Protein AF-A0A7X8YVZ3-F1 (afdb_monomer_lite)

Radius of gyration: 16.23 Å; chains: 1; bounding box: 30×34×45 Å

pLDDT: mean 86.08, std 9.3, range [51.81, 94.69]

Foldseek 3Di:
DPPVCVVVPADPDDDPVNVVVVLLVVLVVCQQADLLPCPVQVPDPVRDSSSVSNVVSQVVQCVQPVGHHPPDDPDDGPVVDDDCPGPVND

Secondary structure (DSSP, 8-state):
--GGG-S--S-SS--HHHHHHHHHHHHHHTTTT-----HHHHT-TT---THHHHHHHHHHHHHHH---TTS-SSPPPTTS---TTSTT--

Sequence (90 aa):
MNRSRQPELVAQKVGAKENLLFQMIHMFHVAGRCTSCGACDRACPVEIPLHLLHRKMNKEIYDMFGFEPGTKLDEKPVFQLFDLNDQFGD

Structure (mmCIF, N/CA/C/O backbone):
data_AF-A0A7X8YVZ3-F1
#
_entry.id   AF-A0A7X8YVZ3-F1
#
loop_
_atom_site.group_PDB
_atom_site.id
_atom_site.type_symbol
_atom_site.label_atom_id
_atom_site.label_alt_id
_atom_site.label_comp_id
_atom_site.label_asym_id
_atom_site.label_entity_id
_atom_site.label_seq_id
_atom_site.pdbx_PDB_ins_code
_atom_site.Cartn_x
_atom_site.Cartn_y
_atom_site.Cartn_z
_atom_site.occupancy
_atom_site.B_iso_or_equiv
_atom_site.auth_seq_id
_atom_site.auth_comp_id
_atom_site.auth_asym_id
_atom_site.auth_atom_id
_atom_site.pdbx_PDB_model_num
ATOM 1 N N . MET A 1 1 ? 4.239 18.244 22.876 1.00 51.81 1 MET A N 1
ATOM 2 C CA . MET A 1 1 ? 3.591 18.658 21.611 1.00 51.81 1 MET A CA 1
ATOM 3 C C . MET A 1 1 ? 4.458 18.161 20.454 1.00 51.81 1 MET A C 1
ATOM 5 O O . MET A 1 1 ? 5.578 18.635 20.321 1.00 51.81 1 MET A O 1
ATOM 9 N N . ASN A 1 2 ? 4.033 17.148 19.693 1.00 59.25 2 ASN A N 1
ATOM 10 C CA . ASN A 1 2 ? 4.831 16.610 18.580 1.00 59.25 2 ASN A CA 1
ATOM 11 C C . ASN A 1 2 ? 4.760 17.575 17.380 1.00 59.25 2 ASN A C 1
ATOM 13 O O . ASN A 1 2 ? 3.767 17.581 16.656 1.00 59.25 2 ASN A O 1
ATOM 17 N N . ARG A 1 3 ? 5.797 18.403 17.196 1.00 60.53 3 ARG A N 1
ATOM 18 C CA . ARG A 1 3 ? 5.887 19.422 16.132 1.00 60.53 3 ARG A CA 1
ATOM 19 C C . ARG A 1 3 ? 5.863 18.822 14.719 1.00 60.53 3 ARG A C 1
ATOM 21 O O . ARG A 1 3 ? 5.485 19.514 13.783 1.00 60.53 3 ARG A O 1
ATOM 28 N N . SER A 1 4 ? 6.188 17.539 14.568 1.00 68.62 4 SER A N 1
ATOM 29 C CA . SER A 1 4 ? 6.212 16.844 13.275 1.00 68.62 4 SER A CA 1
ATOM 30 C C . SER A 1 4 ? 4.825 16.637 12.657 1.00 68.62 4 SER A C 1
ATOM 32 O O . SER A 1 4 ? 4.738 16.229 11.506 1.00 68.62 4 SER A O 1
ATOM 34 N N . ARG A 1 5 ? 3.738 16.894 13.403 1.00 66.12 5 ARG A N 1
ATOM 35 C CA . ARG A 1 5 ? 2.347 16.741 12.939 1.00 66.12 5 ARG A CA 1
ATOM 36 C C . ARG A 1 5 ? 1.654 18.071 12.631 1.00 66.12 5 ARG A C 1
ATOM 38 O O . ARG A 1 5 ? 0.437 18.136 12.716 1.00 66.12 5 ARG A O 1
ATOM 45 N N . GLN A 1 6 ? 2.393 19.138 12.328 1.00 71.56 6 GLN A N 1
ATOM 46 C CA . GLN A 1 6 ? 1.793 20.383 11.841 1.00 71.56 6 GLN A CA 1
ATOM 47 C C . GLN A 1 6 ? 2.008 20.519 10.327 1.00 71.56 6 GLN A C 1
ATOM 49 O O . GLN A 1 6 ? 3.164 20.603 9.911 1.00 71.56 6 GLN A O 1
ATOM 54 N N . PRO A 1 7 ? 0.931 20.571 9.512 1.00 71.25 7 PRO A N 1
ATOM 55 C CA . PRO A 1 7 ? -0.496 20.504 9.880 1.00 71.25 7 PRO A CA 1
ATOM 56 C C . PRO A 1 7 ? -0.972 19.093 10.287 1.00 71.25 7 PRO A C 1
ATOM 58 O O . PRO A 1 7 ? -0.423 18.088 9.834 1.00 71.25 7 PRO A O 1
ATOM 61 N N . GLU A 1 8 ? -2.009 19.012 11.134 1.00 71.31 8 GLU A N 1
ATOM 62 C CA . GLU A 1 8 ? -2.596 17.736 11.583 1.00 71.31 8 GLU A CA 1
ATOM 63 C C . GLU A 1 8 ? -3.457 17.119 10.469 1.00 71.31 8 GLU A C 1
ATOM 65 O O . GLU A 1 8 ? -4.683 17.175 10.498 1.00 71.31 8 GLU A O 1
ATOM 70 N N . LEU A 1 9 ? -2.804 16.528 9.465 1.00 70.56 9 LEU A N 1
ATOM 71 C CA . LEU A 1 9 ? -3.479 15.858 8.345 1.00 70.56 9 LEU A CA 1
ATOM 72 C C . LEU A 1 9 ? -4.124 14.521 8.749 1.00 70.56 9 LEU A C 1
ATOM 74 O O . LEU A 1 9 ? -4.988 14.016 8.037 1.00 70.56 9 LEU A O 1
ATOM 78 N N . VAL A 1 10 ? -3.709 13.942 9.883 1.00 68.69 10 VAL A N 1
ATOM 79 C CA . VAL A 1 10 ? -4.199 12.653 10.390 1.00 68.69 10 VAL A CA 1
ATOM 80 C C . VAL A 1 10 ? -4.463 12.749 11.891 1.00 68.69 10 VAL A C 1
ATOM 82 O O . VAL A 1 10 ? -3.602 13.193 12.656 1.00 68.69 10 VAL A O 1
ATOM 85 N N . ALA A 1 11 ? -5.651 12.313 12.318 1.00 73.44 11 ALA A N 1
ATOM 86 C CA . ALA A 1 11 ? -6.018 12.261 13.727 1.00 73.44 11 ALA A CA 1
ATOM 87 C C . ALA A 1 11 ? -5.198 11.195 14.476 1.00 73.44 11 ALA A C 1
ATOM 89 O O . ALA A 1 11 ? -4.930 10.117 13.959 1.00 73.44 11 ALA A O 1
ATOM 90 N N . GLN A 1 12 ? -4.843 11.465 15.736 1.00 74.94 12 GLN A N 1
ATOM 91 C CA . GLN A 1 12 ? -4.147 10.495 16.600 1.00 74.94 12 GLN A CA 1
ATOM 92 C C . GLN A 1 12 ? -5.096 9.439 17.205 1.00 74.94 12 GLN A C 1
ATOM 94 O O . GLN A 1 12 ? -4.681 8.589 17.991 1.00 74.94 12 GLN A O 1
ATOM 99 N N . LYS A 1 13 ? -6.392 9.516 16.894 1.00 81.38 13 LYS A N 1
ATOM 100 C CA . LYS A 1 13 ? -7.393 8.585 17.411 1.00 81.38 13 LYS A CA 1
ATOM 101 C C . LYS A 1 13 ? -7.354 7.293 16.606 1.00 81.38 13 LYS A C 1
ATOM 103 O O . LYS A 1 13 ? -7.175 7.316 15.395 1.00 81.38 13 LYS A O 1
ATOM 108 N N . VAL A 1 14 ? -7.568 6.172 17.284 1.00 82.81 14 VAL A N 1
ATOM 109 C CA . VAL A 1 14 ? -7.795 4.894 16.609 1.00 82.81 14 VAL A CA 1
ATOM 110 C C . VAL A 1 14 ? -9.248 4.870 16.147 1.00 82.81 14 VAL A C 1
ATOM 112 O O . VAL A 1 14 ? -10.166 4.924 16.965 1.00 82.81 14 VAL A O 1
ATOM 115 N N . GLY A 1 15 ? -9.449 4.816 14.835 1.00 87.69 15 GLY A N 1
ATOM 116 C CA . GLY A 1 15 ? -10.757 4.788 14.195 1.00 87.69 15 GLY A CA 1
ATOM 117 C C . GLY A 1 15 ? -10.679 4.124 12.825 1.00 87.69 15 GLY A C 1
ATOM 118 O O . GLY A 1 15 ? -9.598 3.896 12.283 1.00 87.69 15 GLY A O 1
ATOM 119 N N . ALA A 1 16 ? -11.833 3.774 12.253 1.00 88.25 16 ALA A N 1
ATOM 120 C CA . ALA A 1 16 ? -11.879 3.070 1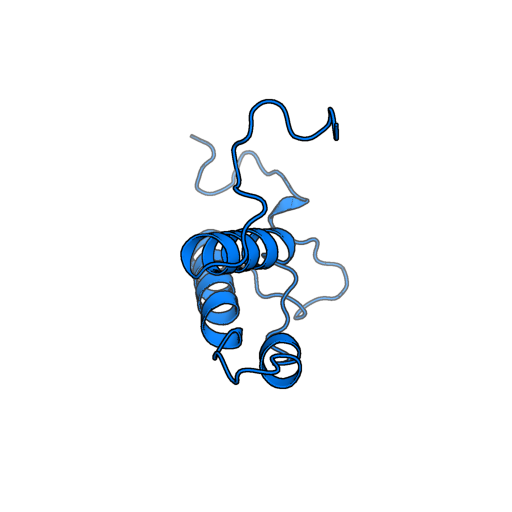0.970 1.00 88.25 16 ALA A CA 1
ATOM 121 C C . ALA A 1 16 ? -11.256 3.888 9.825 1.00 88.25 16 ALA A C 1
ATOM 123 O O . ALA A 1 16 ? -10.602 3.322 8.953 1.00 88.25 16 ALA A O 1
ATOM 124 N N . LYS A 1 17 ? -11.420 5.219 9.843 1.00 87.81 17 LYS A N 1
ATOM 125 C CA . LYS A 1 17 ? -10.866 6.119 8.821 1.00 87.81 17 LYS A CA 1
ATOM 126 C C . LYS A 1 17 ? -9.345 6.200 8.912 1.00 87.81 17 LYS A C 1
ATOM 128 O O . LYS A 1 17 ? -8.665 6.099 7.897 1.00 87.81 17 LYS A O 1
ATOM 133 N N . GLU A 1 18 ? -8.818 6.340 10.122 1.00 87.88 18 GLU A N 1
ATOM 134 C CA . GLU A 1 18 ? -7.384 6.413 10.394 1.00 87.88 18 GLU A CA 1
ATOM 135 C C . GLU A 1 18 ? -6.703 5.076 10.082 1.00 87.88 18 GLU A C 1
ATOM 137 O O . GLU A 1 18 ? -5.651 5.050 9.444 1.00 87.88 18 GLU A O 1
ATOM 142 N N . ASN A 1 19 ? -7.350 3.960 10.437 1.00 87.00 19 ASN A N 1
ATOM 143 C CA . ASN A 1 19 ? -6.881 2.620 10.095 1.00 87.00 19 ASN A CA 1
ATOM 144 C C . ASN A 1 19 ? -6.874 2.398 8.579 1.00 87.00 19 ASN A C 1
ATOM 146 O O . ASN A 1 19 ? -5.891 1.885 8.049 1.00 87.00 19 ASN A O 1
ATOM 150 N N . LEU A 1 20 ? -7.932 2.803 7.869 1.00 88.50 20 LEU A N 1
ATOM 151 C CA . LEU A 1 20 ? -7.973 2.709 6.410 1.00 88.50 20 LEU A CA 1
ATOM 152 C C . LEU A 1 20 ? -6.850 3.534 5.778 1.00 88.50 20 LEU A C 1
ATOM 154 O O . LEU A 1 20 ? -6.129 3.022 4.928 1.00 88.50 20 LEU A O 1
ATOM 158 N N . LEU A 1 21 ? -6.661 4.779 6.220 1.00 89.12 21 LEU A N 1
ATOM 159 C CA . LEU A 1 21 ? -5.589 5.634 5.718 1.00 89.12 21 LEU A CA 1
ATOM 160 C C . LEU A 1 21 ? -4.212 4.999 5.940 1.00 89.12 21 LEU A C 1
ATOM 162 O O . LEU A 1 21 ? -3.400 4.966 5.018 1.00 89.12 21 LEU A O 1
ATOM 166 N N . PHE A 1 22 ? -3.966 4.448 7.130 1.00 87.81 22 PHE A N 1
ATOM 167 C CA . PHE A 1 22 ? -2.734 3.719 7.414 1.00 87.81 22 PHE A CA 1
ATOM 168 C C . PHE A 1 22 ? -2.527 2.550 6.440 1.00 87.81 22 PHE A C 1
ATOM 170 O O . PHE A 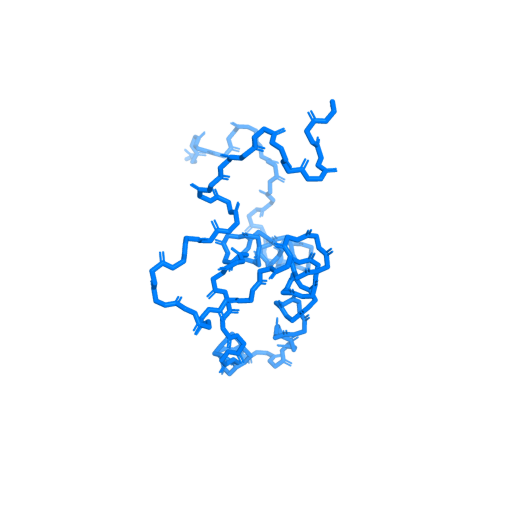1 22 ? -1.444 2.422 5.871 1.00 87.81 22 PHE A O 1
ATOM 177 N N . GLN A 1 23 ? -3.558 1.735 6.192 1.00 90.19 23 GLN A N 1
ATOM 178 C CA . GLN A 1 23 ? -3.461 0.605 5.262 1.00 90.19 23 GLN A CA 1
ATOM 179 C C . GLN A 1 23 ? -3.226 1.057 3.814 1.00 90.19 23 GLN A C 1
ATOM 181 O O . GLN A 1 23 ? -2.423 0.443 3.116 1.00 90.19 23 GLN A O 1
ATOM 186 N N . MET A 1 24 ? -3.853 2.153 3.375 1.00 92.19 24 MET A N 1
ATOM 187 C CA . MET A 1 24 ? -3.626 2.735 2.044 1.00 92.19 24 MET A CA 1
ATOM 188 C C . MET A 1 24 ? -2.189 3.238 1.883 1.00 92.19 24 MET A C 1
ATOM 190 O O . MET A 1 24 ? -1.539 2.953 0.879 1.00 92.19 24 MET A O 1
ATOM 194 N N . ILE A 1 25 ? -1.665 3.940 2.892 1.00 91.81 25 ILE A N 1
ATOM 195 C CA . ILE A 1 25 ? -0.278 4.412 2.907 1.00 91.81 25 ILE A CA 1
ATOM 196 C C . ILE A 1 25 ? 0.680 3.220 2.892 1.00 91.81 25 ILE A C 1
ATOM 198 O O . ILE A 1 25 ? 1.612 3.199 2.091 1.00 91.81 25 ILE A O 1
ATOM 202 N N . HIS A 1 26 ? 0.455 2.217 3.741 1.00 90.44 26 HIS A N 1
ATOM 203 C CA . HIS A 1 26 ? 1.292 1.022 3.798 1.00 90.44 26 HIS A CA 1
ATOM 204 C C . HIS A 1 26 ? 1.303 0.276 2.457 1.00 90.44 26 HIS A C 1
ATOM 206 O O . HIS A 1 26 ? 2.376 -0.023 1.937 1.00 90.44 26 HIS A O 1
ATOM 212 N N . MET A 1 27 ? 0.127 0.050 1.861 1.00 92.31 27 MET A N 1
ATOM 213 C CA . MET A 1 27 ? -0.026 -0.549 0.531 1.00 92.31 27 MET A CA 1
ATOM 214 C C . MET A 1 27 ? 0.780 0.216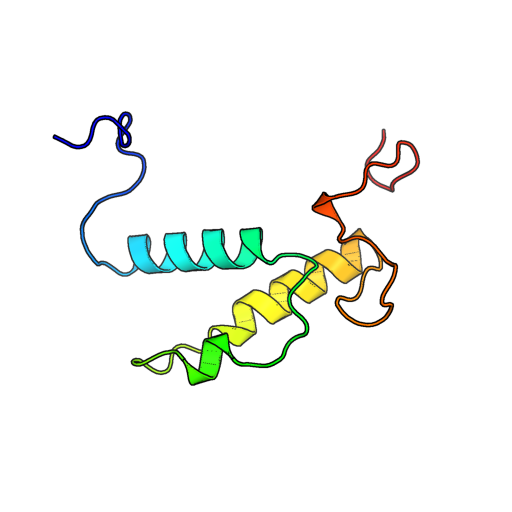 -0.526 1.00 92.31 27 MET A C 1
ATOM 216 O O . MET A 1 27 ? 1.469 -0.403 -1.334 1.00 92.31 27 MET A O 1
ATOM 220 N N . PHE A 1 28 ? 0.738 1.551 -0.498 1.00 91.44 28 PHE A N 1
ATOM 221 C CA . PHE A 1 28 ? 1.495 2.385 -1.429 1.00 91.44 28 PHE A CA 1
ATOM 222 C C . PHE A 1 28 ? 3.014 2.296 -1.211 1.00 91.44 28 PHE A C 1
ATOM 224 O O . PHE A 1 28 ? 3.768 2.227 -2.174 1.00 91.44 28 PHE A O 1
ATOM 231 N N . HIS A 1 29 ? 3.487 2.220 0.037 1.00 90.19 29 HIS A N 1
ATOM 232 C CA . HIS A 1 29 ? 4.922 2.091 0.336 1.00 90.19 29 HIS A CA 1
ATOM 233 C C . HIS A 1 29 ? 5.534 0.778 -0.174 1.00 90.19 29 HIS A C 1
ATOM 235 O O . HIS A 1 29 ? 6.720 0.735 -0.504 1.00 90.19 29 HIS A O 1
ATOM 241 N N . VAL A 1 30 ? 4.741 -0.296 -0.230 1.00 90.25 30 VAL A N 1
ATOM 242 C CA . VAL A 1 30 ? 5.184 -1.619 -0.706 1.00 90.25 30 VAL A CA 1
ATOM 243 C C . VAL A 1 30 ? 4.757 -1.923 -2.144 1.00 90.25 30 VAL A C 1
ATOM 245 O O . VAL A 1 30 ? 4.976 -3.035 -2.635 1.00 90.25 30 VAL A O 1
ATOM 248 N N . ALA A 1 31 ? 4.160 -0.952 -2.831 1.00 90.81 31 ALA A N 1
ATOM 249 C CA . ALA A 1 31 ? 3.823 -1.032 -4.243 1.00 90.81 31 ALA A CA 1
ATOM 250 C C . ALA A 1 31 ? 5.049 -1.446 -5.073 1.00 90.81 31 ALA A C 1
ATOM 252 O O . ALA A 1 31 ? 6.148 -0.915 -4.903 1.00 90.81 31 ALA A O 1
ATOM 253 N N . GLY A 1 32 ? 4.881 -2.452 -5.931 1.00 90.56 32 GLY A N 1
ATOM 254 C CA . GLY A 1 32 ? 5.964 -2.983 -6.762 1.00 90.56 32 GLY A CA 1
ATOM 255 C C . GLY A 1 32 ? 6.969 -3.844 -5.990 1.00 90.56 32 GLY A C 1
ATOM 256 O O . GLY A 1 32 ? 7.982 -4.253 -6.541 1.00 90.56 32 GLY A O 1
ATOM 257 N N . ARG A 1 33 ? 6.721 -4.128 -4.705 1.00 90.94 33 ARG A N 1
ATOM 258 C CA . ARG A 1 33 ? 7.563 -5.002 -3.866 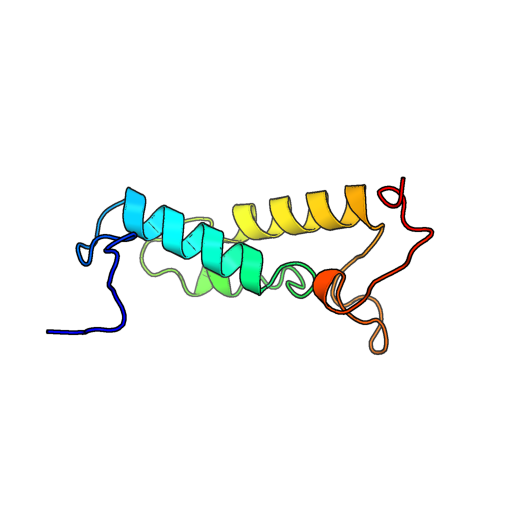1.00 90.94 33 ARG A CA 1
ATOM 259 C C . ARG A 1 33 ? 6.785 -6.151 -3.236 1.00 90.94 33 ARG A C 1
ATOM 261 O O . ARG A 1 33 ? 7.382 -7.121 -2.780 1.00 90.94 33 ARG A O 1
ATOM 268 N N . CYS A 1 34 ? 5.459 -6.045 -3.173 1.00 92.44 34 CYS A N 1
ATOM 269 C CA . CYS A 1 34 ? 4.616 -7.073 -2.583 1.00 92.44 34 CYS A CA 1
ATOM 270 C C . CYS A 1 34 ? 4.562 -8.327 -3.471 1.00 92.44 34 CYS A C 1
ATOM 272 O O . CYS A 1 34 ? 3.881 -8.341 -4.489 1.00 92.44 34 CYS A O 1
ATOM 274 N N . THR A 1 35 ? 5.197 -9.417 -3.040 1.00 92.19 35 THR A N 1
ATOM 275 C CA . THR A 1 35 ? 5.193 -10.723 -3.733 1.00 92.19 35 THR A CA 1
ATOM 276 C C . THR A 1 35 ? 3.969 -11.591 -3.411 1.00 92.19 35 THR A C 1
ATOM 278 O O . THR A 1 35 ? 3.990 -12.805 -3.580 1.00 92.19 35 THR A O 1
ATOM 281 N N . SER A 1 36 ? 2.887 -10.995 -2.900 1.00 91.62 36 SER A N 1
ATOM 282 C CA . SER A 1 36 ? 1.643 -11.701 -2.544 1.00 91.62 36 SER A CA 1
ATOM 283 C C . SER A 1 36 ? 1.809 -12.845 -1.519 1.00 91.62 36 SER A C 1
ATOM 285 O O . SER A 1 36 ? 1.055 -13.813 -1.529 1.00 91.62 36 SER A O 1
ATOM 287 N N . CYS A 1 37 ? 2.748 -12.728 -0.572 1.00 92.94 37 CYS A N 1
ATOM 288 C CA . CYS A 1 37 ? 3.053 -13.776 0.420 1.00 92.94 37 CYS A CA 1
ATOM 289 C C . CYS A 1 37 ? 1.998 -13.977 1.538 1.00 92.94 37 CYS A C 1
ATOM 291 O O . CYS A 1 37 ? 2.122 -14.882 2.375 1.00 92.94 37 CYS A O 1
ATOM 293 N N . GLY A 1 38 ? 0.989 -13.103 1.622 1.00 91.50 38 GLY A N 1
ATOM 294 C CA . GLY A 1 38 ? -0.086 -13.168 2.623 1.00 91.50 38 GLY A CA 1
ATOM 295 C C . GLY A 1 38 ? 0.346 -12.894 4.070 1.00 91.50 38 GLY A C 1
ATOM 296 O O . GLY A 1 38 ? -0.423 -13.146 4.994 1.00 91.50 38 GLY A O 1
ATOM 297 N N . ALA A 1 39 ? 1.564 -12.391 4.301 1.00 92.25 39 ALA A N 1
ATOM 298 C CA . ALA A 1 39 ? 2.042 -12.088 5.652 1.00 92.25 39 ALA A CA 1
ATOM 299 C C . ALA A 1 39 ? 1.213 -10.986 6.334 1.00 92.25 39 ALA A C 1
ATOM 301 O O . ALA A 1 39 ? 0.956 -11.077 7.529 1.00 92.25 39 ALA A O 1
ATOM 302 N N . CYS A 1 40 ? 0.751 -9.988 5.571 1.00 91.56 40 CYS A N 1
ATOM 303 C CA . CYS A 1 40 ? -0.127 -8.931 6.077 1.00 91.56 40 CYS A CA 1
ATOM 304 C C . CYS A 1 40 ? -1.467 -9.473 6.598 1.00 91.56 40 CYS A C 1
ATOM 306 O O . CYS A 1 40 ? -1.962 -8.988 7.609 1.00 91.56 40 CYS A O 1
ATOM 308 N N . ASP A 1 41 ? -2.011 -10.499 5.942 1.00 93.06 41 ASP A N 1
ATOM 309 C CA . ASP A 1 41 ? -3.263 -11.156 6.319 1.00 93.06 41 ASP A CA 1
ATOM 310 C C . ASP A 1 41 ? -3.104 -11.929 7.632 1.00 93.06 41 ASP A C 1
ATOM 312 O O . ASP A 1 41 ? -3.824 -11.695 8.597 1.00 93.06 41 ASP A O 1
ATOM 316 N N . ARG A 1 42 ? -2.072 -12.783 7.704 1.00 93.75 42 ARG A N 1
ATOM 317 C CA . ARG A 1 42 ? -1.786 -13.618 8.883 1.00 93.75 42 ARG A CA 1
ATOM 318 C C . ARG A 1 42 ? -1.388 -12.810 10.115 1.00 93.75 42 ARG A C 1
ATOM 320 O O . ARG A 1 42 ? -1.579 -13.270 11.233 1.00 93.75 42 ARG A O 1
ATOM 327 N N . ALA A 1 43 ? -0.792 -11.637 9.916 1.00 92.75 43 ALA A N 1
ATOM 328 C CA . ALA A 1 43 ? -0.389 -10.759 11.005 1.00 92.75 43 ALA A CA 1
ATOM 329 C C . ALA A 1 43 ? -1.559 -9.948 11.589 1.00 92.75 43 ALA A C 1
ATOM 331 O O . ALA A 1 43 ? -1.387 -9.324 12.636 1.00 92.75 43 ALA A O 1
ATOM 332 N N . CYS A 1 44 ? -2.723 -9.903 10.927 1.00 90.50 44 CYS A N 1
ATOM 333 C CA . CYS A 1 44 ? -3.834 -9.070 11.366 1.00 90.50 44 CYS A CA 1
ATOM 334 C C . CYS A 1 44 ? -4.560 -9.703 12.570 1.00 90.50 44 CYS A C 1
ATOM 336 O O . CYS A 1 44 ? -5.178 -10.755 12.418 1.00 90.50 44 CYS A O 1
ATOM 338 N N . PRO A 1 45 ? -4.581 -9.055 13.751 1.00 91.75 45 PRO A N 1
ATOM 339 C CA . PRO A 1 45 ? -5.222 -9.613 14.947 1.00 91.75 45 PRO A CA 1
ATOM 340 C C . PRO A 1 45 ? -6.757 -9.582 14.897 1.00 91.75 45 PRO A C 1
ATOM 342 O O . PRO A 1 45 ? -7.409 -10.132 15.777 1.00 91.75 45 PRO A O 1
ATOM 345 N N . VAL A 1 46 ? -7.329 -8.890 13.910 1.00 92.12 46 VAL A N 1
ATOM 346 C CA . VAL A 1 46 ? -8.778 -8.690 13.737 1.00 92.12 46 VAL A CA 1
ATOM 347 C C . VAL A 1 46 ? -9.280 -9.229 12.394 1.00 92.12 46 VAL A C 1
ATOM 349 O O . VAL A 1 46 ? -10.346 -8.831 11.938 1.00 92.12 46 VAL A O 1
ATOM 352 N N . GLU A 1 47 ? -8.493 -10.099 11.751 1.00 91.75 47 GLU A N 1
ATOM 353 C CA . GLU A 1 47 ? -8.899 -10.898 10.582 1.00 91.75 47 GLU A CA 1
ATOM 354 C C . GLU A 1 47 ? -9.426 -10.081 9.385 1.00 91.75 47 GLU A C 1
ATOM 356 O O . GLU A 1 47 ? -10.247 -10.542 8.592 1.00 91.75 47 GLU A O 1
ATOM 361 N N . ILE A 1 48 ? -8.938 -8.848 9.220 1.00 91.75 48 ILE A N 1
ATOM 362 C CA . ILE A 1 48 ? -9.244 -8.042 8.035 1.00 91.75 48 ILE A CA 1
ATOM 363 C C . ILE A 1 48 ? -8.464 -8.620 6.846 1.00 91.75 48 ILE A C 1
ATOM 365 O O . ILE A 1 48 ? -7.250 -8.800 6.970 1.00 91.75 48 ILE A O 1
ATOM 369 N N . PRO A 1 49 ? -9.104 -8.822 5.675 1.00 92.25 49 PRO A N 1
ATOM 370 C CA . PRO A 1 49 ? -8.461 -9.407 4.501 1.00 92.25 49 PRO A CA 1
ATOM 371 C C . PRO A 1 49 ? -7.523 -8.409 3.787 1.00 92.25 49 PRO A C 1
ATOM 373 O O . PRO A 1 49 ? -7.776 -7.966 2.663 1.00 92.25 49 PRO A O 1
ATOM 376 N N . LEU A 1 50 ? -6.425 -8.015 4.441 1.00 92.50 50 LEU A N 1
ATOM 377 C CA . LEU A 1 50 ? -5.475 -6.996 3.965 1.00 92.50 50 LEU A CA 1
ATOM 378 C C . LEU A 1 50 ? -4.756 -7.395 2.672 1.00 92.50 50 LEU A C 1
ATOM 380 O O . LEU A 1 50 ? -4.286 -6.531 1.921 1.00 92.50 50 LEU A O 1
ATOM 384 N N . HIS A 1 51 ? -4.670 -8.695 2.387 1.00 92.81 51 HIS A N 1
ATOM 385 C CA . HIS A 1 51 ? -4.076 -9.185 1.147 1.00 92.81 51 HIS A CA 1
ATOM 386 C C . HIS A 1 51 ? -4.848 -8.713 -0.100 1.00 92.81 51 HIS A C 1
ATOM 388 O O . HIS A 1 51 ? -4.238 -8.545 -1.155 1.00 92.81 51 HIS A O 1
ATOM 394 N N . LEU A 1 52 ? -6.157 -8.441 0.008 1.00 93.94 52 LEU A N 1
ATOM 395 C CA . LEU A 1 52 ? -6.976 -7.970 -1.115 1.00 93.94 52 LEU A CA 1
ATOM 396 C C . LEU A 1 52 ? -6.531 -6.591 -1.613 1.00 93.94 52 LEU A C 1
ATOM 398 O O . LEU A 1 52 ? -6.468 -6.372 -2.822 1.00 93.94 52 LEU A O 1
ATOM 402 N N . LEU A 1 53 ? -6.164 -5.693 -0.694 1.00 93.56 53 LEU A N 1
ATOM 403 C CA . LEU A 1 53 ? -5.646 -4.363 -1.030 1.00 93.56 53 LEU A CA 1
ATOM 404 C C . LEU A 1 53 ? -4.341 -4.475 -1.825 1.00 93.56 53 LEU A C 1
ATOM 406 O O . LEU A 1 53 ? -4.207 -3.913 -2.908 1.00 93.56 53 LEU A O 1
ATOM 410 N N . HIS A 1 54 ? -3.407 -5.286 -1.330 1.00 93.31 54 HIS A N 1
ATOM 411 C CA . HIS A 1 54 ? -2.112 -5.488 -1.977 1.00 93.31 54 HIS A CA 1
ATOM 412 C C . HIS A 1 54 ? -2.246 -6.200 -3.326 1.00 93.31 54 HIS A C 1
ATOM 414 O O . HIS A 1 54 ? -1.579 -5.830 -4.287 1.00 93.31 54 HIS A O 1
ATOM 420 N N . ARG A 1 55 ? -3.152 -7.177 -3.435 1.00 93.62 55 ARG A N 1
ATOM 421 C CA . ARG A 1 55 ? -3.437 -7.863 -4.699 1.00 93.62 55 ARG A CA 1
ATOM 422 C C . ARG A 1 55 ? -4.033 -6.913 -5.736 1.00 93.62 55 ARG A C 1
ATOM 424 O O . ARG A 1 55 ? -3.647 -6.981 -6.899 1.00 93.62 55 ARG A O 1
ATOM 431 N N . LYS A 1 56 ? -4.943 -6.022 -5.327 1.00 94.38 56 LYS A N 1
ATOM 432 C CA . LYS A 1 56 ? -5.469 -4.969 -6.204 1.00 94.38 56 LYS A CA 1
ATOM 433 C C . LYS A 1 56 ? -4.343 -4.047 -6.665 1.00 94.38 56 LYS A C 1
ATOM 435 O O . LYS A 1 56 ? -4.233 -3.821 -7.859 1.00 94.38 56 LYS A O 1
ATOM 440 N N . MET A 1 57 ? -3.472 -3.606 -5.759 1.00 93.88 57 MET A N 1
ATOM 441 C CA . MET A 1 57 ? -2.323 -2.768 -6.111 1.00 93.88 57 MET A CA 1
ATOM 442 C C . MET A 1 57 ? -1.377 -3.452 -7.105 1.00 93.88 57 MET A C 1
ATOM 444 O O . MET A 1 57 ? -0.979 -2.839 -8.087 1.00 93.88 57 MET A O 1
ATOM 448 N N . ASN A 1 58 ? -1.056 -4.731 -6.896 1.00 94.19 58 ASN A N 1
ATOM 449 C CA . ASN A 1 58 ? -0.232 -5.498 -7.831 1.00 94.19 58 ASN A CA 1
ATOM 450 C C 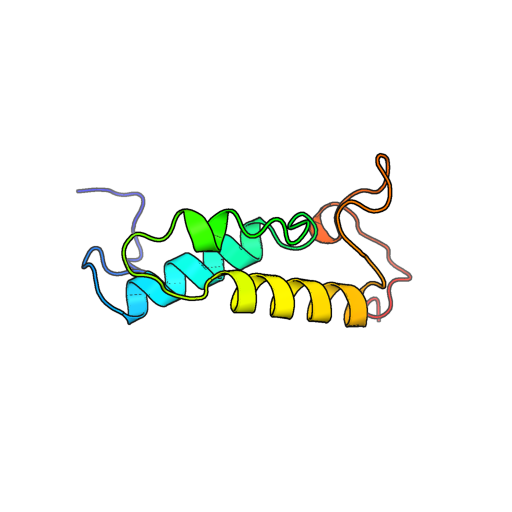. ASN A 1 58 ? -0.877 -5.598 -9.215 1.00 94.19 58 ASN A C 1
ATOM 452 O O . ASN A 1 58 ? -0.174 -5.486 -10.213 1.00 94.19 58 ASN A O 1
ATOM 456 N N . LYS A 1 59 ? -2.205 -5.758 -9.277 1.00 94.69 59 LYS A N 1
ATOM 457 C CA . LYS A 1 59 ? -2.932 -5.723 -10.545 1.00 94.69 59 LYS A CA 1
ATOM 458 C C . LYS A 1 59 ? -2.777 -4.367 -11.239 1.00 94.69 59 LYS A C 1
ATOM 460 O O . LYS A 1 59 ? -2.409 -4.348 -12.401 1.00 94.69 59 LYS A O 1
ATOM 465 N N . GLU A 1 60 ? -3.003 -3.257 -10.536 1.00 94.00 60 GLU A N 1
ATOM 466 C CA . GLU A 1 60 ? -2.843 -1.917 -11.129 1.00 94.00 60 GLU A CA 1
ATOM 467 C C . GLU A 1 60 ? -1.412 -1.688 -11.637 1.00 94.00 60 GLU A C 1
ATOM 469 O O . GLU A 1 60 ? -1.207 -1.133 -12.709 1.00 94.00 60 GLU A O 1
ATOM 474 N N . ILE A 1 61 ? -0.406 -2.147 -10.889 1.00 92.12 61 ILE A N 1
ATOM 475 C CA . ILE A 1 61 ? 1.004 -2.028 -11.280 1.00 92.12 61 ILE A CA 1
ATOM 476 C C . ILE A 1 61 ? 1.324 -2.870 -12.509 1.00 92.12 61 ILE A C 1
ATOM 478 O O . ILE A 1 61 ? 2.085 -2.420 -13.359 1.00 92.12 61 ILE A O 1
ATOM 482 N N . TYR A 1 62 ? 0.756 -4.067 -12.611 1.00 92.75 62 TYR A N 1
ATOM 483 C CA . TYR A 1 62 ? 0.909 -4.902 -13.792 1.00 92.75 62 TYR A CA 1
ATOM 484 C C . TYR A 1 62 ? 0.210 -4.283 -15.007 1.00 92.75 62 TYR A C 1
ATOM 486 O O . TYR A 1 62 ? 0.814 -4.178 -16.068 1.00 92.75 62 TYR A O 1
ATOM 494 N N . ASP A 1 63 ? -1.028 -3.819 -14.840 1.00 92.38 63 ASP A N 1
ATOM 495 C CA . ASP A 1 63 ? -1.821 -3.223 -15.918 1.00 92.38 63 ASP A CA 1
ATOM 496 C C . ASP A 1 63 ? -1.183 -1.919 -16.432 1.00 92.38 63 ASP A C 1
ATOM 498 O O . ASP A 1 63 ? -1.241 -1.636 -17.625 1.00 92.38 63 ASP A O 1
ATOM 502 N N . MET A 1 64 ? -0.542 -1.141 -15.550 1.00 89.06 64 MET A N 1
ATOM 503 C CA . MET A 1 64 ? 0.205 0.053 -15.940 1.00 89.06 64 MET A CA 1
ATOM 504 C C . MET A 1 64 ? 1.602 -0.303 -16.470 1.00 89.06 64 MET A C 1
ATOM 506 O O . MET A 1 64 ? 1.935 -0.000 -17.602 1.00 89.06 64 MET A O 1
ATOM 510 N N . PHE A 1 65 ? 2.458 -0.940 -15.684 1.00 88.62 65 PHE A N 1
ATOM 511 C CA . PHE A 1 65 ? 3.889 -1.020 -15.999 1.00 88.62 65 PHE A CA 1
ATOM 512 C C . PHE A 1 65 ? 4.336 -2.380 -16.545 1.00 88.62 65 PHE A C 1
ATOM 514 O O . PHE A 1 65 ? 5.522 -2.571 -16.799 1.00 88.62 65 PHE A O 1
ATOM 521 N N . GLY A 1 66 ? 3.433 -3.358 -16.665 1.00 89.38 66 GLY A N 1
ATOM 522 C CA . GLY A 1 66 ? 3.786 -4.741 -17.006 1.00 89.38 66 GLY A CA 1
ATOM 523 C C . GLY A 1 66 ? 4.684 -5.414 -15.962 1.00 89.38 66 GLY A C 1
ATOM 524 O O . GLY A 1 66 ? 5.326 -6.421 -16.255 1.00 89.38 66 GLY A O 1
ATOM 525 N N . PHE A 1 67 ? 4.766 -4.846 -14.756 1.00 90.94 67 PHE A N 1
ATOM 526 C CA . PHE A 1 67 ? 5.726 -5.249 -13.736 1.00 90.94 67 PHE A CA 1
ATOM 527 C C . PHE A 1 67 ? 5.102 -6.222 -12.733 1.00 90.94 67 PHE A C 1
ATOM 529 O O . PHE A 1 67 ? 4.079 -5.925 -12.112 1.00 90.94 67 PHE A O 1
ATOM 536 N N . GLU A 1 68 ? 5.765 -7.359 -12.511 1.00 92.19 68 GLU A N 1
ATOM 537 C CA . GLU A 1 68 ? 5.360 -8.357 -11.521 1.00 92.19 68 GLU A CA 1
ATOM 538 C C . GLU A 1 68 ? 6.426 -8.504 -10.415 1.00 92.19 68 GLU A C 1
ATOM 540 O O . GLU A 1 68 ? 7.545 -8.960 -10.686 1.00 92.19 68 GLU A O 1
ATOM 545 N N . PRO A 1 69 ? 6.106 -8.154 -9.152 1.00 91.44 69 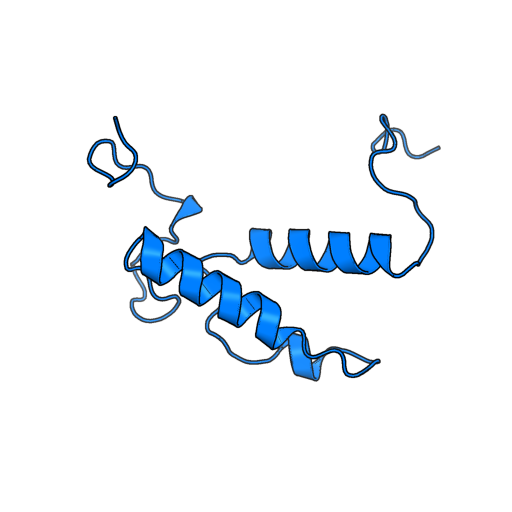PRO A N 1
ATOM 546 C CA . PRO A 1 69 ? 7.069 -8.204 -8.056 1.00 91.44 69 PRO A CA 1
ATOM 547 C C . PRO A 1 69 ? 7.606 -9.616 -7.794 1.00 91.44 69 PRO A C 1
ATOM 549 O O . PRO A 1 69 ? 6.841 -10.561 -7.612 1.00 91.44 69 PRO A O 1
ATOM 552 N N . GLY A 1 70 ? 8.928 -9.741 -7.658 1.00 87.75 70 GLY A N 1
ATOM 553 C CA . GLY A 1 70 ? 9.587 -10.992 -7.259 1.00 87.75 70 GLY A CA 1
ATOM 554 C C . GLY A 1 70 ? 9.799 -12.015 -8.379 1.00 87.75 70 GLY A C 1
ATOM 555 O O . GLY A 1 70 ? 10.242 -13.122 -8.088 1.00 87.75 70 GLY A O 1
ATOM 556 N N . THR A 1 71 ? 9.521 -11.662 -9.637 1.00 89.69 71 THR A N 1
ATOM 557 C CA . THR A 1 71 ? 9.772 -12.538 -10.797 1.00 89.69 71 THR A CA 1
ATOM 558 C C . THR A 1 71 ? 11.235 -12.543 -11.242 1.00 89.69 71 THR A C 1
ATOM 560 O O . THR A 1 71 ? 11.755 -13.587 -11.633 1.00 89.69 71 THR A O 1
ATOM 563 N N . LYS A 1 72 ? 11.927 -11.401 -11.148 1.00 89.31 72 LYS A N 1
ATOM 564 C CA . LYS A 1 72 ? 13.352 -11.242 -11.474 1.00 89.31 72 LYS A CA 1
ATOM 565 C C . LYS A 1 72 ? 14.090 -10.573 -10.317 1.00 89.31 72 LYS A C 1
ATOM 567 O O . LYS A 1 72 ? 13.574 -9.643 -9.705 1.00 89.31 72 LYS A O 1
ATOM 572 N N . LEU A 1 73 ? 15.303 -11.045 -10.024 1.00 84.06 73 LEU A N 1
ATOM 573 C CA . LEU A 1 73 ? 16.104 -10.569 -8.886 1.00 84.06 73 LEU A CA 1
ATOM 574 C C . LEU A 1 73 ? 16.721 -9.185 -9.121 1.00 84.06 73 LEU A C 1
ATOM 576 O O . LEU A 1 73 ? 16.794 -8.386 -8.192 1.00 84.06 73 LEU A O 1
ATOM 580 N N . ASP A 1 74 ? 17.129 -8.901 -10.358 1.00 85.94 74 ASP A N 1
ATOM 581 C CA . ASP A 1 74 ? 17.833 -7.662 -10.715 1.00 85.94 74 ASP A CA 1
ATOM 582 C C . ASP A 1 74 ? 16.888 -6.544 -11.188 1.00 85.94 74 ASP A C 1
ATOM 584 O O . ASP A 1 74 ? 17.323 -5.428 -11.484 1.00 85.94 74 ASP A O 1
ATOM 588 N N . GLU A 1 75 ? 15.587 -6.827 -11.279 1.00 87.12 75 GLU A N 1
ATOM 589 C CA . GLU A 1 75 ? 14.597 -5.867 -11.759 1.00 87.12 75 GLU A CA 1
ATOM 590 C C . GLU A 1 75 ? 14.202 -4.904 -10.637 1.00 87.12 75 GLU A C 1
ATOM 592 O O . GLU A 1 75 ? 13.744 -5.304 -9.563 1.00 87.12 75 GLU A O 1
ATOM 597 N N . LYS A 1 76 ? 14.401 -3.604 -10.870 1.00 88.00 76 LYS A N 1
ATOM 598 C CA . LYS A 1 76 ? 14.061 -2.579 -9.881 1.00 88.00 76 LYS A CA 1
ATOM 599 C C . LYS A 1 76 ? 12.544 -2.326 -9.876 1.00 88.00 76 LYS A C 1
ATOM 601 O O . LYS A 1 76 ? 11.938 -2.307 -10.943 1.00 88.00 76 LYS A O 1
ATOM 606 N N . PRO A 1 77 ? 11.928 -2.074 -8.705 1.00 87.56 77 PRO A N 1
ATOM 607 C CA . PRO A 1 77 ? 10.512 -1.727 -8.602 1.00 87.56 77 PRO A CA 1
ATOM 608 C C . PRO A 1 77 ? 10.125 -0.478 -9.401 1.00 87.56 77 PRO A C 1
ATOM 610 O O . PRO A 1 77 ? 10.920 0.454 -9.526 1.00 87.56 77 PRO A O 1
ATOM 613 N N . VAL A 1 78 ? 8.852 -0.407 -9.801 1.00 85.06 78 VAL A N 1
ATOM 614 C CA . VAL A 1 78 ? 8.274 0.668 -10.635 1.00 85.06 78 VAL A CA 1
ATOM 615 C C . VAL A 1 78 ? 8.508 2.096 -10.133 1.00 85.06 78 VAL A C 1
ATOM 617 O O . VAL A 1 78 ? 8.646 3.004 -10.935 1.00 85.06 78 VAL A O 1
ATOM 620 N N . PHE A 1 79 ? 8.625 2.316 -8.819 1.00 86.75 79 PHE A N 1
ATOM 621 C CA . PHE A 1 79 ? 8.872 3.651 -8.248 1.00 86.75 79 PHE A CA 1
ATOM 622 C C . PHE A 1 79 ? 10.354 3.984 -8.020 1.00 86.75 79 PHE A C 1
ATOM 624 O O . PHE A 1 79 ? 10.673 4.992 -7.395 1.00 86.75 79 PHE A O 1
ATOM 631 N N . GLN A 1 80 ? 11.272 3.127 -8.468 1.00 87.56 80 GLN A N 1
ATOM 632 C CA . GLN A 1 80 ? 12.717 3.380 -8.416 1.00 87.56 80 GLN A CA 1
ATOM 633 C C . GLN A 1 80 ? 13.318 3.710 -9.785 1.00 87.56 80 GLN A C 1
ATOM 635 O O . GLN A 1 80 ? 14.506 4.028 -9.867 1.00 87.56 80 GLN A O 1
ATOM 640 N N . LEU A 1 81 ? 12.528 3.587 -10.847 1.00 85.25 81 LEU A N 1
ATOM 641 C CA . LEU A 1 81 ? 12.931 3.830 -12.221 1.00 85.25 81 LEU A CA 1
ATOM 642 C C . LEU A 1 81 ? 12.109 4.985 -12.790 1.00 85.25 81 LEU A C 1
ATOM 644 O O . LEU A 1 81 ? 10.982 5.226 -12.367 1.00 85.25 81 LEU A O 1
ATOM 648 N N . PHE A 1 82 ? 12.706 5.697 -13.736 1.00 84.50 82 PHE A N 1
ATOM 649 C CA . PHE A 1 82 ? 12.056 6.728 -14.529 1.00 84.50 82 PHE A CA 1
ATOM 650 C C . PHE A 1 82 ? 12.494 6.525 -15.977 1.00 84.50 82 PHE A C 1
ATOM 652 O O . PHE A 1 82 ? 13.695 6.402 -16.232 1.00 84.50 82 PHE A O 1
ATOM 659 N N . ASP A 1 83 ? 11.534 6.465 -16.894 1.00 83.19 83 ASP A N 1
ATOM 660 C CA . ASP A 1 83 ? 11.762 6.364 -18.333 1.00 83.19 83 ASP A CA 1
ATOM 661 C C . ASP A 1 83 ? 10.914 7.429 -19.031 1.00 83.19 83 ASP A C 1
ATOM 663 O O . ASP A 1 83 ? 9.725 7.551 -18.762 1.00 83.19 83 ASP A O 1
ATOM 667 N N . LEU A 1 84 ? 11.540 8.209 -19.914 1.00 85.75 84 LEU A N 1
ATOM 668 C CA . LEU A 1 84 ? 10.851 9.223 -20.715 1.00 85.75 84 LEU A CA 1
ATOM 669 C C . LEU A 1 84 ? 9.962 8.597 -21.793 1.00 85.75 84 LEU A C 1
ATOM 671 O O . LEU A 1 84 ? 9.051 9.254 -22.274 1.00 85.75 84 LEU A O 1
ATOM 675 N N . ASN A 1 85 ? 10.240 7.352 -22.184 1.00 84.75 85 ASN A N 1
ATOM 676 C CA . ASN A 1 85 ? 9.441 6.617 -23.163 1.00 84.75 85 ASN A CA 1
ATOM 677 C C . ASN A 1 85 ? 8.395 5.718 -22.493 1.00 84.75 85 ASN A C 1
ATOM 679 O O . ASN A 1 85 ? 7.884 4.799 -23.138 1.00 84.75 85 ASN A O 1
ATOM 683 N N . ASP A 1 86 ? 8.117 5.921 -21.201 1.00 83.62 86 ASP A N 1
ATOM 684 C CA . ASP A 1 86 ? 7.012 5.220 -20.570 1.00 83.62 86 ASP A CA 1
ATOM 685 C C . ASP A 1 86 ? 5.676 5.645 -21.201 1.00 83.62 86 ASP A C 1
ATOM 687 O O . ASP A 1 86 ? 5.556 6.663 -21.884 1.00 83.62 86 ASP A O 1
ATOM 691 N N . GLN A 1 87 ? 4.645 4.833 -20.993 1.00 73.81 87 GLN A N 1
ATOM 692 C CA . GLN A 1 87 ? 3.319 5.075 -21.565 1.00 73.81 87 GLN A CA 1
ATOM 693 C C . GLN A 1 87 ? 2.633 6.369 -21.077 1.00 73.81 87 GLN A C 1
ATOM 695 O O . GLN A 1 87 ? 1.526 6.664 -21.519 1.00 73.81 87 GLN A O 1
ATOM 700 N N . PHE A 1 88 ? 3.229 7.091 -20.124 1.00 76.38 88 PHE A N 1
ATOM 701 C CA . PHE A 1 88 ? 2.697 8.308 -19.519 1.00 76.38 88 PHE A CA 1
ATOM 702 C C . PHE A 1 88 ? 3.567 9.547 -19.812 1.00 76.38 88 PHE A C 1
ATOM 704 O O . PHE A 1 88 ? 3.284 10.609 -19.261 1.00 76.38 88 PHE A O 1
ATOM 711 N N . GLY A 1 89 ? 4.605 9.425 -20.647 1.00 69.62 89 GLY A N 1
ATOM 712 C CA . GLY A 1 89 ? 5.639 10.439 -20.886 1.00 69.62 89 GLY A CA 1
ATOM 713 C C . GLY A 1 89 ? 5.306 11.567 -21.874 1.00 69.62 89 GLY A C 1
ATOM 714 O O . GLY A 1 89 ? 6.238 12.241 -22.317 1.00 69.62 89 GLY A O 1
ATOM 715 N N . ASP A 1 90 ? 4.030 11.774 -22.222 1.00 60.31 90 ASP A N 1
ATOM 716 C CA . ASP A 1 90 ? 3.573 12.886 -23.082 1.00 60.31 90 ASP A CA 1
ATOM 717 C C . ASP A 1 90 ? 3.630 14.264 -22.386 1.00 60.31 90 ASP A C 1
ATOM 719 O O . ASP A 1 90 ? 3.199 14.381 -21.211 1.00 60.31 90 ASP A O 1
#